Protein AF-A0A1F3ZRC8-F1 (afdb_monomer)

pLDDT: mean 80.48, std 20.46, range [32.53, 98.44]

Secondary structure (DSSP, 8-state):
--STTHHHHTTT--TT------S-GGG-TTTEETTTEEEEE-TTS-EEEES-----------SHHHHHTT--BSSSEE--TTT-B-SSTT-B--GGGEEBTTB---SHHHHHHHHHHHHHHHTT-S-------PPPEEE--TTS-EEE-

Radius of gyration: 20.65 Å; Cα contacts (8 Å, |Δi|>4): 189; chains: 1; bounding box: 46×36×55 Å

Foldseek 3Di:
DDDDVCPVVVVVPPDPDPPPPPPPCVVCVPQADPPGWGWDADPVGDIDTGNDDDDPPDDAADCVVCVVVVWDDQSAREADQQAQDIVDNVDHDDEQRYDYVNDGDNDDVQRVLNVVSNCCVVVVHDGRGRDDDDDWDWDPPPVDTDIDD

Solvent-accessible surface area (backbone atoms only — not comparable to full-atom values): 9353 Å² total; per-residue (Å²): 142,81,74,78,78,46,73,72,45,61,76,64,64,57,73,96,59,73,84,72,69,87,76,64,64,84,82,43,75,77,42,47,44,95,88,78,25,38,47,48,73,46,96,89,68,52,75,47,78,36,87,74,85,85,86,84,89,75,88,80,60,77,58,67,66,44,56,75,67,72,37,46,73,33,88,21,43,32,30,43,52,56,40,28,31,35,76,44,90,91,41,68,61,63,40,62,45,22,10,48,96,53,47,60,60,79,51,74,77,58,34,65,49,40,51,46,6,34,48,17,57,77,70,72,49,75,86,38,56,42,76,92,66,87,64,77,43,74,50,88,42,84,94,60,75,45,76,47,118

Nearest PDB structures (foldseek):
  2v3b-assembly1_A  TM=8.939E-01  e=7.752E-07  Pseudomonas aeruginosa PAO1
  3klj-assembly1_A  TM=8.423E-01  e=3.565E-03  Clostridium acetobutylicum
  1onf-assembly1_A-2  TM=7.728E-01  e=2.055E-02  Plasmodium falciparum
  3vrd-assembly1_B  TM=6.303E-01  e=6.606E-02  Thermochromatium tepidum
  8j9j-assembly1_B4  TM=1.486E-01  e=9.758E+00  Euglena gracilis

Sequence (149 aa):
MDVELQLAVENLLARYVHALDEARLEEWPEFFVEGGRYRITTVCGQKFVADQVIAAAGLMTPPRLAQSAALDWNNGIAVDAATLRTSDERIHALGDCITIAGQASRYIEPIARQARAIAAHICGGEPAPYEAKPAVVRVKTTSHPMTLH

Mean predicted aligned error: 9.75 Å

Structure (mmCIF, N/CA/C/O backbone):
data_AF-A0A1F3ZRC8-F1
#
_entry.id   AF-A0A1F3ZRC8-F1
#
loop_
_atom_site.group_PDB
_atom_site.id
_atom_site.type_symbol
_atom_site.label_atom_id
_atom_site.label_alt_id
_atom_site.label_comp_id
_atom_site.label_asym_id
_atom_site.label_entity_id
_atom_site.label_seq_id
_atom_site.pdbx_PDB_ins_code
_atom_site.Cartn_x
_atom_site.Cartn_y
_atom_site.Cartn_z
_atom_site.occupancy
_atom_site.B_iso_or_equiv
_atom_site.auth_seq_id
_atom_site.auth_comp_id
_atom_site.auth_asym_id
_atom_site.auth_atom_id
_atom_site.pdbx_PDB_model_num
ATOM 1 N N . MET A 1 1 ? 3.509 -10.527 26.652 1.00 38.94 1 MET A N 1
ATOM 2 C CA . MET A 1 1 ? 2.979 -9.296 26.037 1.00 38.94 1 MET A CA 1
ATOM 3 C C . MET A 1 1 ? 2.592 -9.689 24.631 1.00 38.94 1 MET A C 1
ATOM 5 O O . MET A 1 1 ? 3.434 -9.581 23.755 1.00 38.94 1 MET A O 1
ATOM 9 N N . ASP A 1 2 ? 1.415 -10.300 24.467 1.00 37.34 2 ASP A N 1
ATOM 10 C CA . ASP A 1 2 ? 0.968 -10.751 23.150 1.00 37.34 2 ASP A CA 1
ATOM 11 C C . ASP A 1 2 ? -0.545 -11.074 23.089 1.00 37.34 2 ASP A C 1
ATOM 13 O O . ASP A 1 2 ? -1.115 -11.584 24.054 1.00 37.34 2 ASP A O 1
ATOM 17 N N . VAL A 1 3 ? -1.109 -10.781 21.912 1.00 36.50 3 VAL A N 1
ATOM 18 C CA . VAL A 1 3 ? -2.293 -11.309 21.187 1.00 36.50 3 VAL A CA 1
ATOM 19 C C . VAL A 1 3 ? -3.745 -10.850 21.447 1.00 36.50 3 VAL A C 1
ATOM 21 O O . VAL A 1 3 ? -4.494 -10.775 20.477 1.00 36.50 3 VAL A O 1
ATOM 24 N N . GLU A 1 4 ? -4.233 -10.490 22.636 1.00 38.88 4 GLU A N 1
ATOM 25 C CA . GLU A 1 4 ? -5.717 -10.430 22.793 1.00 38.88 4 GLU A CA 1
ATOM 26 C C . GLU A 1 4 ? -6.449 -9.149 22.328 1.00 38.88 4 GLU A C 1
ATOM 28 O O . GLU A 1 4 ? -7.665 -9.178 22.150 1.00 38.88 4 GLU A O 1
ATOM 33 N N . LEU A 1 5 ? -5.754 -8.040 22.035 1.00 42.69 5 LEU A N 1
ATOM 34 C CA . LEU A 1 5 ? -6.405 -6.849 21.446 1.00 42.69 5 LEU A CA 1
ATOM 35 C C . LEU A 1 5 ? -6.670 -7.003 19.930 1.00 42.69 5 LEU A C 1
ATOM 37 O O . LEU A 1 5 ? -7.327 -6.155 19.326 1.00 42.69 5 LEU A O 1
ATOM 41 N N . GLN A 1 6 ? -6.163 -8.069 19.302 1.00 41.53 6 GLN A N 1
ATOM 42 C CA . GLN A 1 6 ? -6.207 -8.240 17.850 1.00 41.53 6 GLN A CA 1
ATOM 43 C C . GLN A 1 6 ? -7.580 -8.716 17.353 1.00 41.53 6 GLN A C 1
ATOM 45 O O . GLN A 1 6 ? -8.108 -8.142 16.410 1.00 41.53 6 GLN A O 1
ATOM 50 N N . LEU A 1 7 ? -8.237 -9.656 18.037 1.00 32.53 7 LEU A N 1
ATOM 51 C CA . LEU A 1 7 ? -9.418 -10.352 17.497 1.00 32.53 7 LEU A CA 1
ATOM 52 C C . LEU A 1 7 ? -10.720 -9.526 17.428 1.00 32.53 7 LEU A C 1
ATOM 54 O O . LEU A 1 7 ? -11.585 -9.821 16.607 1.00 32.53 7 LEU A O 1
ATOM 58 N N . ALA A 1 8 ? -10.874 -8.469 18.233 1.00 41.25 8 ALA A N 1
ATOM 59 C CA . ALA A 1 8 ? -12.038 -7.573 18.141 1.00 41.25 8 ALA A CA 1
ATOM 60 C C . ALA A 1 8 ? -11.813 -6.411 17.154 1.00 41.25 8 ALA A C 1
ATOM 62 O O . ALA A 1 8 ? -12.754 -5.923 16.531 1.00 41.25 8 ALA A O 1
ATOM 63 N N . VAL A 1 9 ? -10.556 -5.991 16.982 1.00 41.16 9 VAL A N 1
ATOM 64 C CA . VAL A 1 9 ? -10.162 -4.927 16.047 1.00 41.16 9 VAL A CA 1
ATOM 65 C C . VAL A 1 9 ? -9.959 -5.481 14.635 1.00 41.16 9 VAL A C 1
ATOM 67 O O . VAL A 1 9 ? -10.266 -4.786 13.677 1.00 41.16 9 VAL A O 1
ATOM 70 N N . GLU A 1 10 ? -9.534 -6.734 14.469 1.00 39.38 10 GLU A N 1
ATOM 71 C CA . GLU A 1 10 ? -9.391 -7.402 13.165 1.00 39.38 10 GLU A CA 1
ATOM 72 C C . GLU A 1 10 ? -10.708 -7.457 12.380 1.00 39.38 10 GLU A C 1
ATOM 74 O O . GLU A 1 10 ? -10.699 -7.257 11.167 1.00 39.38 10 GLU A O 1
ATOM 79 N N . ASN A 1 11 ? -11.845 -7.615 13.065 1.00 41.81 11 ASN A N 1
ATOM 80 C CA . ASN A 1 11 ? -13.172 -7.523 12.445 1.00 41.81 11 ASN A CA 1
ATOM 81 C C . ASN A 1 11 ? -13.636 -6.072 12.200 1.00 41.81 11 ASN A C 1
ATOM 83 O O . ASN A 1 11 ? -14.483 -5.841 11.341 1.00 41.81 11 ASN A O 1
ATOM 87 N N . LEU A 1 12 ? -13.071 -5.089 12.912 1.00 41.28 12 LEU A N 1
ATOM 88 C CA . LEU A 1 12 ? -13.326 -3.656 12.705 1.00 41.28 12 LEU A CA 1
ATOM 89 C C . LEU A 1 12 ? -12.402 -3.048 11.627 1.00 41.28 12 LEU A C 1
ATOM 91 O O . LEU A 1 12 ? -12.727 -2.028 11.026 1.00 41.28 12 LEU A O 1
ATOM 95 N N . LEU A 1 13 ? -11.267 -3.689 11.324 1.00 39.59 13 LEU A N 1
ATOM 96 C CA . LEU A 1 13 ? -10.281 -3.288 10.310 1.00 39.59 13 LEU A CA 1
ATOM 97 C C . LEU A 1 13 ? -10.736 -3.591 8.870 1.00 39.59 13 LEU A C 1
ATOM 99 O O . LEU A 1 13 ? -9.930 -3.843 7.970 1.00 39.59 13 LEU A O 1
ATOM 103 N N . ALA A 1 14 ? -12.035 -3.506 8.601 1.00 38.25 14 ALA A N 1
ATOM 104 C CA . ALA A 1 14 ? -12.526 -3.445 7.241 1.00 38.25 14 ALA A CA 1
ATOM 105 C C . ALA A 1 14 ? -12.294 -2.026 6.692 1.00 38.25 14 ALA A C 1
ATOM 107 O O . ALA A 1 14 ? -13.093 -1.121 6.872 1.00 38.25 14 ALA A O 1
ATOM 108 N N . ARG A 1 15 ? -11.168 -1.846 5.995 1.00 37.28 15 ARG A N 1
ATOM 109 C CA . ARG A 1 15 ? -11.036 -0.974 4.812 1.00 37.28 15 ARG A CA 1
ATOM 110 C C . ARG A 1 15 ? -11.681 0.419 4.901 1.00 37.28 15 ARG A C 1
ATOM 112 O O . ARG A 1 15 ? -12.761 0.594 4.372 1.00 37.28 15 ARG A O 1
ATOM 119 N N . TYR A 1 16 ? -10.993 1.452 5.390 1.00 33.12 16 TYR A N 1
ATOM 120 C CA . TYR A 1 16 ? -11.411 2.848 5.118 1.00 33.12 16 TYR A CA 1
ATOM 121 C C . TYR A 1 16 ? -12.892 3.175 5.442 1.00 33.12 16 TYR A C 1
ATOM 123 O O . TYR A 1 16 ? -13.488 4.063 4.832 1.00 33.12 16 TYR A O 1
ATOM 131 N N . VAL A 1 17 ? -13.517 2.442 6.364 1.00 38.59 17 VAL A N 1
ATOM 132 C CA . VAL A 1 17 ? -14.962 2.510 6.564 1.00 38.59 17 VAL A CA 1
ATOM 133 C C . VAL A 1 17 ? -15.259 3.577 7.607 1.00 38.59 17 VAL A C 1
ATOM 135 O O . VAL A 1 17 ? -14.975 3.448 8.796 1.00 38.59 17 VAL A O 1
ATOM 138 N N . HIS A 1 18 ? -15.866 4.657 7.116 1.00 37.59 18 HIS A N 1
ATOM 139 C CA . HIS A 1 18 ? -16.972 5.300 7.807 1.00 37.59 18 HIS A CA 1
ATOM 140 C C . HIS A 1 18 ? -17.836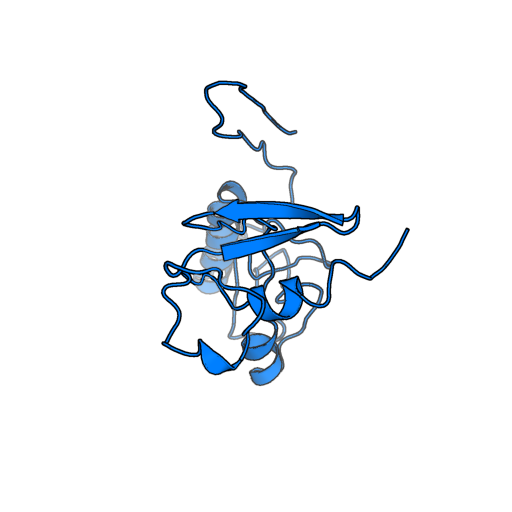 4.183 8.395 1.00 37.59 18 HIS A C 1
ATOM 142 O O . HIS A 1 18 ? -18.552 3.532 7.644 1.00 37.59 18 HIS A O 1
ATOM 148 N N . ALA A 1 19 ? -17.771 3.932 9.702 1.00 39.88 19 ALA A N 1
ATOM 149 C CA . ALA A 1 19 ? -18.747 3.079 10.370 1.00 39.88 19 ALA A CA 1
ATOM 150 C C . ALA A 1 19 ? -20.095 3.825 10.432 1.00 39.88 19 ALA A C 1
ATOM 152 O O . ALA A 1 19 ? -20.588 4.194 11.491 1.00 39.88 19 ALA A O 1
ATOM 153 N N . LEU A 1 20 ? -20.658 4.124 9.261 1.00 42.00 20 LEU A N 1
ATOM 154 C CA . LEU A 1 20 ? -22.088 4.068 9.044 1.00 42.00 20 LEU A CA 1
ATOM 155 C C . LEU A 1 20 ? -22.342 2.594 8.757 1.00 42.00 20 LEU A C 1
ATOM 157 O O . LEU A 1 20 ? -22.281 2.144 7.618 1.00 42.00 20 LEU A O 1
ATOM 161 N N . ASP A 1 21 ? -22.451 1.855 9.856 1.00 44.59 21 ASP A N 1
ATOM 162 C CA . ASP A 1 21 ? -22.915 0.480 9.931 1.00 44.59 21 ASP A CA 1
ATOM 163 C C . ASP A 1 21 ? -23.970 0.226 8.838 1.00 44.59 21 ASP A C 1
ATOM 165 O O . ASP A 1 21 ? -24.999 0.907 8.797 1.00 44.59 21 ASP A O 1
ATOM 169 N N . GLU A 1 22 ? -23.718 -0.728 7.936 1.00 43.50 22 GLU A N 1
ATOM 170 C CA . GLU A 1 22 ? -24.704 -1.232 6.966 1.00 43.50 22 GLU A CA 1
ATOM 171 C C . GLU A 1 22 ? -25.791 -2.062 7.688 1.00 43.50 22 GLU A C 1
ATOM 173 O O . GLU A 1 22 ? -26.148 -3.158 7.265 1.00 43.50 22 GLU A O 1
ATOM 178 N N . ALA A 1 23 ? -26.304 -1.553 8.811 1.00 45.47 23 ALA A N 1
ATOM 179 C CA . ALA A 1 23 ? -27.368 -2.138 9.614 1.00 45.47 23 ALA A CA 1
ATOM 180 C C . ALA A 1 23 ? -27.127 -3.599 10.059 1.00 45.47 23 ALA A C 1
ATOM 182 O O . ALA A 1 23 ? -28.085 -4.363 10.168 1.00 45.47 23 ALA A O 1
ATOM 183 N N . ARG A 1 24 ? -25.885 -4.004 10.379 1.00 51.47 24 ARG A N 1
ATOM 184 C CA . ARG A 1 24 ? -25.574 -5.360 10.903 1.00 51.47 24 ARG A CA 1
ATOM 185 C C . ARG A 1 24 ? -25.523 -5.399 12.435 1.00 51.47 24 ARG A C 1
ATOM 187 O O . ARG A 1 24 ? -24.717 -6.104 13.042 1.00 51.47 24 ARG A O 1
ATOM 194 N N . LEU A 1 25 ? -26.441 -4.660 13.055 1.00 52.00 25 LEU A N 1
ATOM 195 C CA . LEU A 1 25 ? -26.571 -4.453 14.503 1.00 52.00 25 LEU A CA 1
ATOM 196 C C . LEU A 1 25 ? -26.718 -5.761 15.305 1.00 52.00 25 LEU A C 1
ATOM 198 O O . LEU A 1 25 ? -26.285 -5.838 16.453 1.00 52.00 25 LEU A O 1
ATOM 202 N N . GLU A 1 26 ? -27.311 -6.796 14.706 1.00 52.97 26 GLU A N 1
ATOM 203 C CA . GLU A 1 26 ? -27.599 -8.076 15.370 1.00 52.97 26 GLU A CA 1
ATOM 204 C C . GLU A 1 26 ? -26.344 -8.917 15.662 1.00 52.97 26 GLU A C 1
ATOM 206 O O . GLU A 1 26 ? -26.380 -9.811 16.506 1.00 52.97 26 GLU A O 1
ATOM 211 N N . GLU A 1 27 ? -25.215 -8.623 15.014 1.00 57.41 27 GLU A N 1
ATOM 212 C CA . GLU A 1 27 ? -23.975 -9.394 15.177 1.00 57.41 27 GLU A CA 1
ATOM 213 C C . GLU A 1 27 ? -23.155 -8.979 16.408 1.00 57.41 27 GLU A C 1
ATOM 215 O O . GLU A 1 27 ? -22.218 -9.682 16.788 1.00 57.41 27 GLU A O 1
ATOM 220 N N . TRP A 1 28 ? -23.511 -7.862 17.059 1.00 60.81 28 TRP A N 1
ATOM 221 C CA . TRP A 1 28 ? -22.714 -7.255 18.132 1.00 60.81 28 TRP A CA 1
ATOM 222 C C . TRP A 1 28 ? -23.570 -6.775 19.321 1.00 60.81 28 TRP A C 1
ATOM 224 O O . TRP A 1 28 ? -23.509 -5.602 19.699 1.00 60.81 28 TRP A O 1
ATOM 234 N N . PRO A 1 29 ? -24.350 -7.664 19.966 1.00 57.00 29 PRO A N 1
ATOM 235 C CA . PRO A 1 29 ? -25.353 -7.283 20.969 1.00 57.00 29 PRO A CA 1
ATOM 236 C C . PRO A 1 29 ? -24.775 -6.594 22.219 1.00 57.00 29 PRO A C 1
ATOM 238 O O . PRO A 1 29 ? -25.466 -5.820 22.872 1.00 57.00 29 PRO A O 1
ATOM 241 N N . GLU A 1 30 ? -23.500 -6.830 22.542 1.00 63.16 30 GLU A N 1
ATOM 242 C CA . GLU A 1 30 ? -22.802 -6.211 23.683 1.00 63.16 30 GLU A CA 1
ATOM 243 C C . GLU A 1 30 ? -22.064 -4.906 23.327 1.00 63.16 30 GLU A C 1
ATOM 245 O O . GLU A 1 30 ? -21.565 -4.209 24.219 1.00 63.16 30 GLU A O 1
ATOM 250 N N . PHE A 1 31 ? -21.960 -4.580 22.033 1.00 63.41 31 PHE A N 1
ATOM 251 C CA . PHE A 1 31 ? -21.187 -3.437 21.540 1.00 63.41 31 PHE A CA 1
ATOM 252 C C . PHE A 1 31 ? -21.963 -2.124 21.617 1.00 63.41 31 PHE A C 1
ATOM 254 O O . PHE A 1 31 ? -21.357 -1.056 21.705 1.00 63.41 31 PHE A O 1
ATOM 261 N N . PHE A 1 32 ? -23.292 -2.194 21.653 1.00 61.66 32 PHE A N 1
ATOM 262 C CA . PHE A 1 32 ? -24.155 -1.031 21.799 1.00 61.66 32 PHE A CA 1
ATOM 263 C C . PHE A 1 32 ? -24.769 -0.964 23.204 1.00 61.66 32 PHE A C 1
ATOM 265 O O . PHE A 1 32 ? -25.087 -1.975 23.826 1.00 61.66 32 PHE A O 1
ATOM 272 N N . VAL A 1 33 ? -24.938 0.249 23.726 1.00 64.75 33 VAL A N 1
ATOM 273 C CA . VAL A 1 33 ? -25.721 0.530 24.936 1.00 64.75 33 VAL A CA 1
ATOM 274 C C . VAL A 1 33 ? -27.077 1.125 24.571 1.00 64.75 33 VAL A C 1
ATOM 276 O O . VAL A 1 33 ? -27.291 1.595 23.451 1.00 64.75 33 VAL A O 1
ATOM 279 N N . GLU A 1 34 ? -27.980 1.160 25.549 1.00 64.62 34 GLU A N 1
ATOM 280 C CA . GLU A 1 34 ? -29.277 1.823 25.435 1.00 64.62 34 GLU A CA 1
ATOM 281 C C . GLU A 1 34 ? -29.107 3.268 24.913 1.00 64.62 34 GLU A C 1
ATOM 283 O O . GLU A 1 34 ? -28.308 4.059 25.436 1.00 64.62 34 GLU A O 1
ATOM 288 N N . GLY A 1 35 ? -29.805 3.577 23.814 1.00 70.31 35 GLY A N 1
ATOM 289 C CA . GLY A 1 35 ? -29.655 4.828 23.061 1.00 70.31 35 GLY A CA 1
ATOM 290 C C . GLY A 1 35 ? -28.718 4.773 21.844 1.00 70.31 35 GLY A C 1
ATOM 291 O O . GLY A 1 35 ? -28.414 5.826 21.297 1.00 70.31 35 GLY A O 1
ATOM 292 N N . GLY A 1 36 ? -28.257 3.590 21.415 1.00 70.06 36 GLY A N 1
ATOM 293 C CA . GLY A 1 36 ? -27.506 3.424 20.158 1.00 70.06 36 GLY A CA 1
ATOM 294 C C . GLY A 1 36 ? -26.054 3.910 20.214 1.00 70.06 36 GLY A C 1
ATOM 295 O O . GLY A 1 36 ? -25.483 4.271 19.191 1.00 70.06 36 GLY A O 1
ATOM 296 N N . ARG A 1 37 ? -25.460 3.946 21.412 1.00 71.25 37 ARG A N 1
ATOM 297 C CA . ARG A 1 37 ? -24.067 4.377 21.632 1.00 71.25 37 ARG A CA 1
ATOM 298 C C . ARG A 1 37 ? -23.138 3.178 21.760 1.00 71.25 37 ARG A C 1
ATOM 300 O O . ARG A 1 37 ? -23.574 2.115 22.182 1.00 71.25 37 ARG A O 1
ATOM 307 N N . TYR A 1 38 ? -21.855 3.361 21.482 1.00 74.44 38 TYR A N 1
ATOM 308 C CA . TYR A 1 38 ? -20.841 2.314 21.585 1.00 74.44 38 TYR A CA 1
ATOM 309 C C . TYR A 1 38 ? -20.387 2.086 23.029 1.00 74.44 38 TYR A C 1
ATOM 311 O O . TYR A 1 38 ? -20.147 3.044 23.767 1.00 74.44 38 TYR A O 1
ATOM 319 N N . ARG A 1 39 ? -20.200 0.819 23.414 1.00 80.75 39 ARG A N 1
ATOM 320 C CA . ARG A 1 39 ? -19.502 0.388 24.632 1.00 80.75 39 ARG A CA 1
ATOM 321 C C . ARG A 1 39 ? -18.109 -0.115 24.269 1.00 80.75 39 ARG A C 1
ATOM 323 O O . ARG A 1 39 ? -17.962 -1.160 23.647 1.00 80.75 39 ARG A O 1
ATOM 330 N N . ILE A 1 40 ? -17.078 0.585 24.725 1.00 81.00 40 ILE A N 1
ATOM 331 C CA . ILE A 1 40 ? -15.681 0.195 24.503 1.00 81.00 40 ILE A CA 1
ATOM 332 C C . ILE A 1 40 ? -15.135 -0.389 25.799 1.00 81.00 40 ILE A C 1
ATOM 334 O O . ILE A 1 40 ? -15.158 0.282 26.830 1.00 81.00 40 ILE A O 1
ATOM 338 N N . THR A 1 41 ? -14.630 -1.619 25.749 1.00 79.69 41 THR A N 1
ATOM 339 C CA . THR A 1 41 ? -13.962 -2.260 26.889 1.00 79.69 41 THR A CA 1
ATOM 340 C C . THR A 1 41 ? -12.491 -2.464 26.557 1.00 79.69 41 THR A C 1
ATOM 342 O O . THR A 1 41 ? -12.167 -3.050 25.528 1.00 79.69 41 THR A O 1
ATOM 345 N N . THR A 1 42 ? -11.591 -1.965 27.402 1.00 78.25 42 THR A N 1
ATOM 346 C CA . THR A 1 42 ? -10.147 -2.173 27.235 1.00 78.25 42 THR A CA 1
ATOM 347 C C . THR A 1 42 ? -9.709 -3.491 27.866 1.00 78.25 42 THR A C 1
ATOM 349 O O . THR A 1 42 ? -10.383 -4.033 28.742 1.00 78.25 42 THR A O 1
ATOM 352 N N . VAL A 1 43 ? -8.527 -3.981 27.484 1.00 71.12 43 VAL A N 1
ATOM 353 C CA . VAL A 1 43 ? -7.921 -5.197 28.068 1.00 71.12 43 VAL A CA 1
ATOM 354 C C . VAL A 1 43 ? -7.705 -5.108 29.580 1.00 71.12 43 VAL A C 1
ATOM 356 O O . VAL A 1 43 ? -7.730 -6.122 30.264 1.00 71.12 43 VAL A O 1
ATOM 359 N N . CYS A 1 44 ? -7.532 -3.901 30.129 1.00 76.19 44 CYS A N 1
ATOM 360 C CA . CYS A 1 44 ? -7.427 -3.689 31.575 1.00 76.19 44 CYS A CA 1
ATOM 361 C C . CYS A 1 44 ? -8.795 -3.562 32.274 1.00 76.19 44 CYS A C 1
ATOM 363 O O . CYS A 1 44 ? -8.853 -3.203 33.448 1.00 76.19 44 CYS A O 1
ATOM 365 N N . GLY A 1 45 ? -9.896 -3.842 31.569 1.00 77.88 45 GLY A N 1
ATOM 366 C CA . GLY A 1 45 ? -11.253 -3.865 32.112 1.00 77.88 45 GLY A CA 1
ATOM 367 C C . GLY A 1 45 ? -11.929 -2.497 32.228 1.00 77.88 45 GLY A C 1
ATOM 368 O O . GLY A 1 45 ? -13.045 -2.423 32.748 1.00 77.88 45 GLY A O 1
ATOM 369 N N . GLN A 1 46 ? -11.305 -1.413 31.750 1.00 76.50 46 GLN A N 1
ATOM 370 C CA . GLN A 1 46 ? -11.958 -0.102 31.725 1.00 76.50 46 GLN A CA 1
ATOM 371 C C . GLN A 1 46 ? -13.069 -0.092 30.679 1.00 76.50 46 GLN A C 1
ATOM 373 O O . GLN A 1 46 ? -12.924 -0.666 29.601 1.00 76.50 46 GLN A O 1
ATOM 378 N N . LYS A 1 47 ? -14.172 0.588 30.998 1.00 83.81 47 LYS A N 1
ATOM 379 C CA . LYS A 1 47 ? -15.348 0.687 30.133 1.00 83.81 47 LYS A CA 1
ATOM 380 C C . LYS A 1 47 ? -15.636 2.145 29.811 1.00 83.81 47 LYS A C 1
ATOM 382 O O . LYS A 1 47 ? -15.686 2.976 30.715 1.00 83.81 47 LYS A O 1
ATOM 387 N N . PHE A 1 48 ? -15.863 2.428 28.537 1.00 80.62 48 PHE A N 1
ATOM 388 C CA . PHE A 1 48 ? -16.200 3.748 28.017 1.00 80.62 48 PHE A CA 1
ATOM 389 C C . PHE A 1 48 ? -17.495 3.671 27.213 1.00 80.62 48 PHE A C 1
ATOM 391 O O . PHE A 1 48 ? -17.797 2.642 26.607 1.00 80.62 48 PHE A O 1
ATOM 398 N N . VAL A 1 49 ? -18.243 4.772 27.199 1.00 83.81 49 VAL A N 1
ATOM 399 C CA . VAL A 1 49 ? -19.398 4.961 26.317 1.00 83.81 49 VAL A CA 1
ATOM 400 C C . VAL A 1 49 ? -19.067 6.091 25.353 1.00 83.81 49 VAL A C 1
ATOM 402 O O . VAL A 1 49 ? -18.590 7.136 25.796 1.00 83.81 49 VAL A O 1
ATOM 405 N N . ALA A 1 50 ? -19.299 5.887 24.058 1.00 80.94 50 ALA A N 1
ATOM 406 C CA . ALA A 1 50 ? -19.021 6.884 23.030 1.00 80.94 50 ALA A CA 1
ATOM 407 C C . ALA A 1 50 ? -20.118 6.911 21.965 1.00 80.94 50 ALA A C 1
ATOM 409 O O . ALA A 1 50 ? -20.643 5.870 21.581 1.00 80.94 50 ALA A O 1
ATOM 410 N N . ASP A 1 51 ? -20.431 8.095 21.447 1.00 80.06 51 ASP A N 1
ATOM 411 C CA . ASP A 1 51 ? -21.349 8.238 20.310 1.00 80.06 51 ASP A CA 1
ATOM 412 C C . ASP A 1 51 ? -20.665 7.866 18.984 1.00 80.06 51 ASP A C 1
ATOM 414 O O . ASP A 1 51 ? -21.322 7.458 18.030 1.00 80.06 51 ASP A O 1
ATOM 418 N N . GLN A 1 52 ? -19.334 7.994 18.917 1.00 78.06 52 GLN A N 1
ATOM 419 C CA . GLN A 1 52 ? -18.522 7.681 17.740 1.00 78.06 52 GLN A CA 1
ATOM 420 C C . GLN A 1 52 ? -17.157 7.115 18.137 1.00 78.06 52 GLN A C 1
ATOM 422 O O . GLN A 1 52 ? -16.594 7.477 19.172 1.00 78.06 52 GLN A O 1
ATOM 427 N N . VAL A 1 53 ? -16.600 6.267 17.271 1.00 78.94 53 VAL A N 1
ATOM 428 C CA . VAL A 1 53 ? -15.256 5.695 17.408 1.00 78.94 53 VAL A CA 1
ATOM 429 C C . VAL A 1 53 ? -14.486 5.926 16.111 1.00 78.94 53 VAL A C 1
ATOM 431 O O . VAL A 1 53 ? -14.978 5.609 15.031 1.00 78.94 53 VAL A O 1
ATOM 434 N N . ILE A 1 54 ? -13.270 6.468 16.215 1.00 79.38 54 ILE A N 1
ATOM 435 C CA . ILE A 1 54 ? -12.355 6.653 15.080 1.00 79.38 54 ILE A CA 1
ATOM 436 C C . ILE A 1 54 ? -11.169 5.706 15.257 1.00 79.38 54 ILE A C 1
ATOM 438 O O . ILE A 1 54 ? -10.424 5.814 16.230 1.00 79.38 54 ILE A O 1
ATOM 442 N N . ALA A 1 55 ? -10.967 4.807 14.295 1.00 79.56 55 ALA A N 1
ATOM 443 C CA . ALA A 1 55 ? -9.811 3.919 14.255 1.00 79.56 55 ALA A CA 1
ATOM 444 C C . ALA A 1 55 ? -8.723 4.498 13.336 1.00 79.56 55 ALA A C 1
ATOM 446 O O . ALA A 1 55 ? -8.837 4.464 12.114 1.00 79.56 55 ALA A O 1
ATOM 447 N N . ALA A 1 56 ? -7.645 5.011 13.931 1.00 79.56 56 ALA A N 1
ATOM 448 C CA . ALA A 1 56 ? -6.463 5.509 13.222 1.00 79.56 56 ALA A CA 1
ATOM 449 C C . ALA A 1 56 ? -5.246 4.594 13.470 1.00 79.56 56 ALA A C 1
ATOM 451 O O . ALA A 1 56 ? -4.189 5.045 13.901 1.00 79.56 56 ALA A O 1
ATOM 452 N N . ALA A 1 57 ? -5.411 3.287 13.233 1.00 82.88 57 ALA A N 1
ATOM 453 C CA . ALA A 1 57 ? -4.449 2.238 13.604 1.00 82.88 57 ALA A CA 1
ATOM 454 C C . ALA A 1 57 ? -3.308 2.009 12.586 1.00 82.88 57 ALA A C 1
ATOM 456 O O . ALA A 1 57 ? -2.569 1.032 12.686 1.00 82.88 57 ALA A O 1
ATOM 457 N N . GLY A 1 58 ? -3.153 2.901 11.606 1.00 83.38 58 GLY A N 1
ATOM 458 C CA . GLY A 1 58 ? -2.138 2.804 10.557 1.00 83.38 58 GLY A CA 1
ATOM 459 C C . GLY A 1 58 ? -2.693 2.360 9.203 1.00 83.38 58 GLY A C 1
ATOM 460 O O . GLY A 1 58 ? -3.900 2.364 8.970 1.00 83.38 58 GLY A O 1
ATOM 461 N N . LEU A 1 59 ? -1.781 2.032 8.286 1.00 83.62 59 LEU A N 1
ATOM 462 C CA . LEU A 1 59 ? -2.081 1.701 6.893 1.00 83.62 59 LEU A CA 1
ATOM 463 C C . LEU A 1 59 ? -1.520 0.322 6.541 1.00 83.62 59 LEU A C 1
ATOM 465 O O . LEU A 1 59 ? -0.365 0.018 6.846 1.00 83.62 59 LEU A O 1
ATOM 469 N N . MET A 1 60 ? -2.320 -0.477 5.837 1.00 85.12 60 MET A N 1
ATOM 470 C CA . MET A 1 60 ? -1.929 -1.778 5.300 1.00 85.12 60 MET A CA 1
ATOM 471 C C . MET A 1 60 ? -2.395 -1.900 3.851 1.00 85.12 60 MET A C 1
ATOM 473 O O . MET A 1 60 ? -3.529 -1.549 3.525 1.00 85.12 60 MET A O 1
ATOM 477 N N . THR A 1 61 ? -1.531 -2.431 2.989 1.00 88.44 61 THR A N 1
ATOM 478 C CA . THR A 1 61 ? -1.864 -2.708 1.589 1.00 88.44 61 THR A CA 1
ATOM 479 C C . THR A 1 61 ? -2.572 -4.063 1.492 1.00 88.44 61 THR A C 1
ATOM 481 O O . THR A 1 61 ? -1.977 -5.071 1.876 1.00 88.44 61 THR A O 1
ATOM 484 N N . PRO A 1 62 ? -3.810 -4.145 0.968 1.00 90.00 62 PRO A N 1
ATOM 485 C CA . PRO A 1 62 ? -4.491 -5.425 0.798 1.00 90.00 62 PRO A CA 1
ATOM 486 C C . PRO A 1 62 ? -3.843 -6.258 -0.322 1.00 90.00 62 PRO A C 1
ATOM 488 O O . PRO A 1 62 ? -3.734 -5.766 -1.448 1.00 90.00 62 PRO A O 1
ATOM 491 N N . PRO A 1 63 ? -3.492 -7.536 -0.088 1.00 92.56 63 PRO A N 1
ATOM 492 C CA . PRO A 1 63 ? -2.786 -8.349 -1.081 1.00 92.56 63 PRO A CA 1
ATOM 493 C C . PRO A 1 63 ? -3.691 -8.884 -2.196 1.00 92.56 63 PRO A C 1
ATOM 495 O O . PRO A 1 63 ? -3.197 -9.321 -3.233 1.00 92.56 63 PRO A O 1
ATOM 498 N N . ARG A 1 64 ? -5.019 -8.834 -2.009 1.00 94.12 64 ARG A N 1
ATOM 499 C CA . ARG A 1 64 ? -6.010 -9.519 -2.856 1.00 94.12 64 ARG A CA 1
ATOM 500 C C . ARG A 1 64 ? -5.810 -9.273 -4.353 1.00 94.12 64 ARG A C 1
ATOM 502 O O . ARG A 1 64 ? -5.837 -10.222 -5.126 1.00 94.12 64 ARG A O 1
ATOM 509 N N . LEU A 1 65 ? -5.651 -8.011 -4.761 1.00 93.50 65 LEU A N 1
ATOM 510 C CA . LEU A 1 65 ? -5.540 -7.6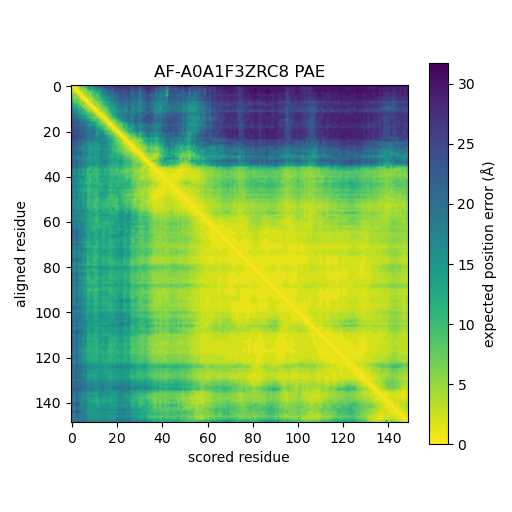61 -6.181 1.00 93.50 65 LEU A CA 1
ATOM 511 C C . LEU A 1 65 ? -4.209 -8.144 -6.771 1.00 93.50 65 LEU A C 1
ATOM 513 O O . LEU A 1 65 ? -4.200 -8.751 -7.837 1.00 93.50 65 LEU A O 1
ATOM 517 N N . ALA A 1 66 ? -3.111 -7.924 -6.047 1.00 95.94 66 ALA A N 1
ATOM 518 C CA . ALA A 1 66 ? -1.776 -8.332 -6.469 1.00 95.94 66 ALA A CA 1
ATOM 519 C C . ALA A 1 66 ? -1.685 -9.856 -6.629 1.00 95.94 66 ALA A C 1
ATOM 521 O O . ALA A 1 66 ? -1.259 -10.345 -7.668 1.00 95.94 66 ALA A O 1
ATOM 522 N N . GLN A 1 67 ? -2.201 -10.601 -5.648 1.00 95.38 67 GLN A N 1
ATOM 523 C CA . GLN A 1 67 ? -2.262 -12.062 -5.689 1.00 95.38 67 GLN A CA 1
ATOM 524 C C . GLN A 1 67 ? -3.147 -12.575 -6.828 1.00 95.38 67 GLN A C 1
ATOM 526 O O . GLN A 1 67 ? -2.759 -13.507 -7.524 1.00 95.38 67 GLN A O 1
ATOM 531 N N . SER A 1 68 ? -4.309 -11.952 -7.065 1.00 96.88 68 SER A N 1
ATOM 532 C CA . SER A 1 68 ? -5.182 -12.337 -8.185 1.00 96.88 68 SER A CA 1
ATOM 533 C C . SER A 1 68 ? -4.539 -12.111 -9.556 1.00 96.88 68 SER A C 1
ATOM 535 O O . SER A 1 68 ? -4.894 -12.788 -10.514 1.00 96.88 68 SER A O 1
ATOM 537 N N . ALA A 1 69 ? -3.585 -11.181 -9.633 1.00 96.88 69 ALA A N 1
ATOM 538 C CA . ALA A 1 69 ? -2.797 -10.880 -10.821 1.00 96.88 69 ALA A CA 1
ATOM 539 C C . ALA A 1 69 ? -1.448 -11.627 -10.853 1.00 96.88 69 ALA A C 1
ATOM 541 O O . ALA A 1 69 ? -0.631 -11.341 -11.719 1.00 96.88 69 ALA A O 1
ATOM 542 N N . ALA A 1 70 ? -1.206 -12.557 -9.918 1.00 97.88 70 ALA A N 1
ATOM 543 C CA . ALA A 1 70 ? 0.056 -13.289 -9.769 1.00 97.88 70 ALA A CA 1
ATOM 544 C C . ALA A 1 70 ? 1.306 -12.385 -9.663 1.00 97.88 70 ALA A C 1
ATOM 546 O O . ALA A 1 70 ? 2.391 -12.759 -10.103 1.00 97.88 70 ALA A O 1
ATOM 547 N N . LEU A 1 71 ? 1.156 -11.197 -9.068 1.00 98.38 71 LEU A N 1
ATOM 548 C CA . LEU A 1 71 ? 2.266 -10.278 -8.829 1.00 98.38 71 LEU A CA 1
ATOM 549 C C . LEU A 1 71 ? 3.059 -10.679 -7.585 1.00 98.38 71 LEU A C 1
ATOM 551 O O . LEU A 1 71 ? 2.480 -11.085 -6.572 1.00 98.38 71 LEU A O 1
ATOM 555 N N . ASP A 1 72 ? 4.373 -10.476 -7.640 1.00 98.25 72 ASP A N 1
ATOM 556 C CA . ASP A 1 72 ? 5.254 -10.707 -6.502 1.00 98.25 72 ASP A CA 1
ATOM 557 C C . ASP A 1 72 ? 4.864 -9.805 -5.326 1.00 98.25 72 ASP A C 1
ATOM 559 O O . ASP A 1 72 ? 4.595 -8.605 -5.467 1.00 98.25 72 ASP A O 1
ATOM 563 N N . TRP A 1 73 ? 4.846 -10.398 -4.133 1.00 97.44 73 TRP A N 1
ATOM 564 C CA . TRP A 1 73 ? 4.412 -9.738 -2.910 1.00 97.44 73 TRP A CA 1
ATOM 565 C C . TRP A 1 73 ? 5.475 -9.834 -1.825 1.00 97.44 73 TRP A C 1
ATOM 567 O O . TRP A 1 73 ? 5.925 -10.921 -1.467 1.00 97.44 73 TRP A O 1
ATOM 577 N N . ASN A 1 74 ? 5.815 -8.695 -1.230 1.00 95.69 74 ASN A N 1
ATOM 578 C CA . ASN A 1 74 ? 6.669 -8.629 -0.053 1.00 95.69 74 ASN A CA 1
ATOM 579 C C . ASN A 1 74 ? 6.264 -7.416 0.792 1.00 95.69 74 ASN A C 1
ATOM 581 O O . ASN A 1 74 ? 6.802 -6.331 0.606 1.00 95.69 74 ASN A O 1
ATOM 585 N N . ASN A 1 75 ? 5.267 -7.573 1.674 1.00 92.75 75 ASN A N 1
ATOM 586 C CA . ASN A 1 75 ? 4.684 -6.480 2.481 1.00 92.75 75 ASN A CA 1
ATOM 587 C C . ASN A 1 75 ? 4.068 -5.323 1.647 1.00 92.75 75 ASN A C 1
ATOM 589 O O . ASN A 1 75 ? 3.942 -4.182 2.101 1.00 92.75 75 ASN A O 1
ATOM 593 N N . GLY A 1 76 ? 3.686 -5.642 0.412 1.00 96.25 76 GLY A N 1
ATOM 594 C CA . GLY A 1 76 ? 3.195 -4.757 -0.641 1.00 96.25 76 GLY A CA 1
ATOM 595 C C . GLY A 1 76 ? 3.526 -5.363 -2.006 1.00 96.25 76 GLY A C 1
ATOM 596 O O . GLY A 1 76 ? 4.144 -6.430 -2.075 1.00 96.25 76 GLY A O 1
ATOM 597 N N . ILE A 1 77 ? 3.112 -4.697 -3.082 1.00 98.06 77 ILE A N 1
ATOM 598 C CA . ILE A 1 77 ? 3.465 -5.085 -4.451 1.00 98.06 77 ILE A CA 1
ATOM 599 C C . ILE A 1 77 ? 4.969 -4.869 -4.615 1.00 98.06 77 ILE A C 1
ATOM 601 O O . ILE A 1 77 ? 5.436 -3.731 -4.540 1.00 98.06 77 ILE A O 1
ATOM 605 N N . ALA A 1 78 ? 5.725 -5.949 -4.803 1.00 97.81 78 ALA A N 1
ATOM 606 C CA . ALA A 1 78 ? 7.165 -5.851 -4.972 1.00 97.81 78 ALA A CA 1
ATOM 607 C C . ALA A 1 78 ? 7.475 -5.213 -6.331 1.00 97.81 78 ALA A C 1
ATOM 609 O O . ALA A 1 78 ? 6.933 -5.628 -7.359 1.00 97.81 78 ALA A O 1
ATOM 610 N N .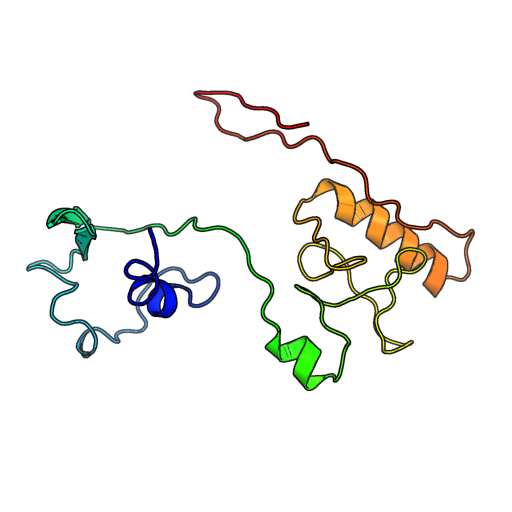 VAL A 1 79 ? 8.339 -4.198 -6.332 1.00 98.12 79 VAL A N 1
ATOM 611 C CA . VAL A 1 79 ? 8.766 -3.515 -7.557 1.00 98.12 79 VAL A CA 1
ATOM 612 C C . VAL A 1 79 ? 10.279 -3.371 -7.636 1.00 98.12 79 VAL A C 1
ATOM 614 O O . VAL A 1 79 ? 10.974 -3.276 -6.620 1.00 98.12 79 VAL A O 1
ATOM 617 N N . ASP A 1 80 ? 10.783 -3.319 -8.865 1.00 96.94 80 ASP A N 1
ATOM 618 C CA . ASP A 1 80 ? 12.155 -2.918 -9.159 1.00 96.94 80 ASP A CA 1
ATOM 619 C C . ASP A 1 80 ? 12.360 -1.420 -8.870 1.00 96.94 80 ASP A C 1
ATOM 621 O O . ASP A 1 80 ? 11.542 -0.585 -9.241 1.00 96.94 80 ASP A O 1
ATOM 625 N N . ALA A 1 81 ? 13.470 -1.047 -8.233 1.00 95.62 81 ALA A N 1
ATOM 626 C CA . ALA A 1 81 ? 13.716 0.345 -7.849 1.00 95.62 81 ALA A CA 1
ATOM 627 C C . ALA A 1 81 ? 14.054 1.257 -9.042 1.00 95.62 81 ALA A C 1
ATOM 629 O O . ALA A 1 81 ? 13.804 2.463 -8.988 1.00 95.62 81 ALA A O 1
ATOM 630 N N . ALA A 1 82 ? 14.624 0.709 -10.120 1.00 95.81 82 ALA A N 1
ATOM 631 C CA . ALA A 1 82 ? 15.033 1.512 -11.267 1.00 95.81 82 ALA A CA 1
ATOM 632 C C . ALA A 1 82 ? 13.840 1.960 -12.123 1.00 95.81 82 ALA A C 1
ATOM 634 O O . ALA A 1 82 ? 13.866 3.049 -12.693 1.00 95.81 82 ALA A O 1
ATOM 635 N N . THR A 1 83 ? 12.795 1.136 -12.188 1.00 97.12 83 THR A N 1
ATOM 636 C CA . THR A 1 83 ? 11.663 1.316 -13.113 1.00 97.12 83 THR A CA 1
ATOM 637 C C . THR A 1 83 ? 10.296 1.344 -12.433 1.00 97.12 83 THR A C 1
ATOM 639 O O . THR A 1 83 ? 9.331 1.820 -13.026 1.00 97.12 83 THR A O 1
ATOM 642 N N . LEU A 1 84 ? 10.206 0.859 -11.189 1.00 98.00 84 LEU A N 1
ATOM 643 C CA . LEU A 1 84 ? 8.969 0.630 -10.426 1.00 98.00 84 LEU A CA 1
ATOM 644 C C . LEU A 1 84 ? 8.030 -0.371 -11.120 1.00 98.00 84 LEU A C 1
ATOM 646 O O . LEU A 1 84 ? 6.817 -0.403 -10.884 1.00 98.00 84 LEU A O 1
ATOM 650 N N . ARG A 1 85 ? 8.609 -1.213 -11.978 1.00 98.06 85 ARG A N 1
ATOM 651 C CA . ARG A 1 85 ? 7.943 -2.335 -12.626 1.00 98.06 85 ARG A CA 1
ATOM 652 C C . ARG A 1 85 ? 7.735 -3.464 -11.626 1.00 98.06 85 ARG A C 1
ATOM 654 O O . ARG A 1 85 ? 8.600 -3.729 -10.791 1.00 98.06 85 ARG A O 1
ATOM 661 N N . THR A 1 86 ? 6.585 -4.118 -11.719 1.00 98.44 86 THR A N 1
ATOM 662 C CA . THR A 1 86 ? 6.264 -5.317 -10.933 1.00 98.44 86 THR A CA 1
ATOM 663 C C . THR A 1 86 ? 6.919 -6.566 -11.547 1.00 98.44 86 THR A C 1
ATOM 665 O O . THR A 1 86 ? 7.719 -6.454 -12.479 1.00 98.44 86 THR A O 1
ATOM 668 N N . SER A 1 87 ? 6.578 -7.763 -11.059 1.00 98.25 87 SER A N 1
ATOM 669 C CA . SER A 1 87 ? 6.975 -9.020 -11.711 1.00 98.25 87 SER A CA 1
ATOM 670 C C . SER A 1 87 ? 6.338 -9.224 -13.095 1.00 98.25 87 SER A C 1
ATOM 672 O O . SER A 1 87 ? 6.877 -9.977 -13.901 1.00 98.25 87 SER A O 1
ATOM 674 N N . ASP A 1 88 ? 5.244 -8.521 -13.407 1.00 98.12 88 ASP A N 1
ATOM 675 C CA . ASP A 1 88 ? 4.703 -8.419 -14.765 1.00 98.12 88 ASP A CA 1
ATOM 676 C C . ASP A 1 88 ? 5.278 -7.179 -15.465 1.00 98.12 88 ASP A C 1
ATOM 678 O O . ASP A 1 88 ? 5.161 -6.048 -14.978 1.00 98.12 88 ASP A O 1
ATOM 682 N N . GLU A 1 89 ? 5.882 -7.379 -16.640 1.00 96.50 89 GLU A N 1
ATOM 683 C CA . GLU A 1 89 ? 6.570 -6.321 -17.383 1.00 96.50 89 GLU A CA 1
ATOM 684 C C . GLU A 1 89 ? 5.648 -5.183 -17.849 1.00 96.50 89 GLU A C 1
ATOM 686 O O . GLU A 1 89 ? 6.106 -4.068 -18.107 1.00 96.50 89 GLU A O 1
ATOM 691 N N . ARG A 1 90 ? 4.342 -5.446 -17.944 1.00 96.56 90 ARG A N 1
ATOM 692 C CA . ARG A 1 90 ? 3.321 -4.497 -18.401 1.00 96.56 90 ARG A CA 1
ATOM 693 C C . ARG A 1 90 ? 2.671 -3.737 -17.250 1.00 96.56 90 ARG A C 1
ATOM 695 O O . ARG A 1 90 ? 1.867 -2.839 -17.503 1.00 96.56 90 ARG A O 1
ATOM 702 N N . ILE A 1 91 ? 2.988 -4.083 -16.002 1.00 98.00 91 ILE A N 1
ATOM 703 C CA . ILE A 1 91 ? 2.364 -3.513 -14.808 1.00 98.00 91 ILE A CA 1
ATOM 704 C C . ILE A 1 91 ? 3.421 -2.778 -13.986 1.00 98.00 91 ILE A C 1
ATOM 706 O O . ILE A 1 91 ? 4.483 -3.307 -13.657 1.00 98.00 91 ILE A O 1
ATOM 710 N N . HIS A 1 92 ? 3.123 -1.523 -13.665 1.00 98.31 92 HIS A N 1
ATOM 711 C CA . HIS A 1 92 ? 3.924 -0.679 -12.781 1.00 98.31 92 HIS A CA 1
ATOM 712 C C . HIS A 1 92 ? 3.066 -0.277 -11.589 1.00 98.31 92 HIS A C 1
ATOM 714 O O . HIS A 1 92 ? 1.839 -0.190 -11.697 1.00 98.31 92 HIS A O 1
ATOM 720 N N . ALA A 1 93 ? 3.704 -0.013 -10.457 1.00 97.62 93 ALA A N 1
ATOM 721 C CA . ALA A 1 93 ? 3.015 0.427 -9.257 1.00 97.62 93 ALA A CA 1
ATOM 722 C C . ALA A 1 93 ? 3.831 1.505 -8.536 1.00 97.62 93 ALA A C 1
ATOM 724 O O . ALA A 1 93 ? 5.055 1.542 -8.623 1.00 97.62 93 ALA A O 1
ATOM 725 N N . LEU A 1 94 ? 3.154 2.397 -7.814 1.00 97.25 94 LEU A N 1
ATOM 726 C CA . LEU A 1 94 ? 3.793 3.422 -6.992 1.00 97.25 94 LEU A CA 1
ATOM 727 C C . LEU A 1 94 ? 2.936 3.768 -5.768 1.00 97.25 94 LEU A C 1
ATOM 729 O O . LEU A 1 94 ? 1.761 3.412 -5.693 1.00 97.25 94 LEU A O 1
ATOM 733 N N . GLY A 1 95 ? 3.512 4.524 -4.840 1.00 95.50 95 GLY A N 1
ATOM 734 C CA . GLY A 1 95 ? 2.868 4.978 -3.614 1.00 95.50 95 GLY A CA 1
ATOM 735 C C . GLY A 1 95 ? 2.794 3.899 -2.543 1.00 95.50 95 GLY A C 1
ATOM 736 O O . GLY A 1 95 ? 3.602 2.977 -2.509 1.00 95.50 95 GLY A O 1
ATOM 737 N N . ASP A 1 96 ? 1.818 4.020 -1.649 1.00 94.75 96 ASP A N 1
ATOM 738 C CA . ASP A 1 96 ? 1.741 3.215 -0.423 1.00 94.75 96 ASP A CA 1
ATOM 739 C C . ASP A 1 96 ? 1.566 1.708 -0.672 1.00 94.75 96 ASP A C 1
ATOM 741 O O . ASP A 1 96 ? 1.795 0.897 0.231 1.00 94.75 96 ASP A O 1
ATOM 745 N N . CYS A 1 97 ? 1.149 1.321 -1.883 1.00 95.44 97 CYS A N 1
ATOM 746 C CA . CYS A 1 97 ? 0.898 -0.070 -2.230 1.00 95.44 97 CYS A CA 1
ATOM 747 C C . CYS A 1 97 ? 2.161 -0.871 -2.568 1.00 95.44 97 CYS A C 1
ATOM 749 O O . CYS A 1 97 ? 2.083 -2.100 -2.580 1.00 95.44 97 CYS A O 1
ATOM 751 N N . ILE A 1 98 ? 3.297 -0.213 -2.820 1.00 96.81 98 ILE A N 1
ATOM 752 C CA . ILE A 1 98 ? 4.528 -0.880 -3.258 1.00 96.81 98 ILE A CA 1
ATOM 753 C C . ILE A 1 98 ? 5.522 -1.113 -2.131 1.00 96.81 98 ILE A C 1
ATOM 755 O O . ILE A 1 98 ? 5.541 -0.406 -1.120 1.00 96.81 98 ILE A O 1
ATOM 759 N N . THR A 1 99 ? 6.415 -2.064 -2.367 1.00 96.44 99 THR A N 1
ATOM 760 C CA . THR A 1 99 ? 7.644 -2.226 -1.598 1.00 96.44 99 THR A CA 1
ATOM 761 C C . THR A 1 99 ? 8.851 -2.401 -2.501 1.00 96.44 99 THR A C 1
ATOM 763 O O . THR A 1 99 ? 8.775 -2.969 -3.588 1.00 96.44 99 THR A O 1
ATOM 766 N N . ILE A 1 100 ? 9.998 -1.940 -2.006 1.00 95.50 100 ILE A N 1
ATOM 767 C CA . ILE A 1 100 ? 11.311 -2.208 -2.591 1.00 95.50 100 ILE A CA 1
ATOM 768 C C . ILE A 1 100 ? 12.095 -2.989 -1.547 1.00 95.50 100 ILE A C 1
ATOM 770 O O . ILE A 1 100 ? 12.271 -2.517 -0.424 1.00 95.50 100 ILE A O 1
ATOM 774 N N . ALA A 1 101 ? 12.497 -4.215 -1.885 1.00 93.06 101 ALA A N 1
ATOM 775 C CA . ALA A 1 101 ? 13.126 -5.150 -0.945 1.00 93.06 101 ALA A CA 1
ATOM 776 C C . ALA A 1 101 ? 12.338 -5.310 0.382 1.00 93.06 101 ALA A C 1
ATOM 778 O O . ALA A 1 101 ? 12.914 -5.368 1.467 1.00 93.06 101 ALA A O 1
ATOM 779 N N . GLY A 1 102 ? 11.001 -5.337 0.302 1.00 93.69 102 GLY A N 1
ATOM 780 C CA . GLY A 1 102 ? 10.107 -5.483 1.462 1.00 93.69 102 GLY A CA 1
ATOM 781 C C . GLY A 1 102 ? 9.891 -4.211 2.290 1.00 93.69 102 GLY A C 1
ATOM 782 O O . GLY A 1 102 ? 9.103 -4.221 3.238 1.00 93.69 102 GLY A O 1
ATOM 783 N N . GLN A 1 103 ? 10.551 -3.106 1.932 1.00 92.50 103 GLN A N 1
ATOM 784 C CA . GLN A 1 103 ? 10.412 -1.818 2.606 1.00 92.50 103 GLN A CA 1
ATOM 785 C C . GLN A 1 103 ? 9.354 -0.958 1.912 1.00 92.50 103 GLN A C 1
ATOM 787 O O . GLN A 1 103 ? 9.435 -0.706 0.708 1.00 92.50 103 GLN A O 1
ATOM 792 N N . ALA A 1 104 ? 8.365 -0.506 2.683 1.00 90.94 104 ALA A N 1
ATOM 793 C CA . ALA A 1 104 ? 7.305 0.384 2.220 1.00 90.94 104 ALA A CA 1
ATOM 794 C C . ALA A 1 104 ? 7.620 1.838 2.592 1.00 90.94 104 ALA A C 1
ATOM 796 O O . ALA A 1 104 ? 8.005 2.122 3.726 1.00 90.94 104 ALA A O 1
ATOM 797 N N . SER A 1 105 ? 7.354 2.766 1.674 1.00 89.31 105 SER A N 1
ATOM 798 C CA . SER A 1 105 ? 7.485 4.211 1.903 1.00 89.31 105 SER A CA 1
ATOM 799 C C . SER A 1 105 ? 6.108 4.870 1.847 1.00 89.31 105 SER A C 1
ATOM 801 O O . SER A 1 105 ? 5.753 5.473 0.837 1.00 89.31 105 SER A O 1
ATOM 803 N N . ARG A 1 106 ? 5.318 4.722 2.921 1.00 89.44 106 ARG A N 1
ATOM 804 C CA . ARG A 1 106 ? 3.907 5.157 2.982 1.00 89.44 106 ARG A CA 1
ATOM 805 C C . ARG A 1 106 ? 3.765 6.648 3.307 1.00 89.44 106 ARG A C 1
ATOM 807 O O . ARG A 1 106 ? 3.290 7.026 4.377 1.00 89.44 106 ARG A O 1
ATOM 814 N N . TYR A 1 107 ? 4.271 7.485 2.405 1.00 87.69 107 TYR A N 1
ATOM 815 C CA . TYR A 1 107 ? 4.293 8.942 2.521 1.00 87.69 107 TYR A CA 1
ATOM 816 C C . TYR A 1 107 ? 4.033 9.590 1.161 1.00 87.69 107 TYR A C 1
ATOM 818 O O . TYR A 1 107 ? 4.258 8.992 0.113 1.00 87.69 107 TYR A O 1
ATOM 826 N N . ILE A 1 108 ? 3.635 10.863 1.171 1.00 89.56 108 ILE A N 1
ATOM 827 C CA . ILE A 1 108 ? 3.342 11.604 -0.065 1.00 89.56 108 ILE A CA 1
ATOM 828 C C . ILE A 1 108 ? 4.621 11.961 -0.841 1.00 89.56 108 ILE A C 1
ATOM 830 O O . ILE A 1 108 ? 4.624 11.905 -2.067 1.00 89.56 108 ILE A O 1
ATOM 834 N N . GLU A 1 109 ? 5.708 12.330 -0.152 1.00 90.38 109 GLU A N 1
ATOM 835 C CA . GLU A 1 109 ? 6.937 12.824 -0.802 1.00 90.38 109 GLU A CA 1
ATOM 836 C C . GLU A 1 109 ? 7.522 11.847 -1.848 1.00 90.38 109 GLU A C 1
ATOM 838 O O . GLU A 1 109 ? 7.787 12.290 -2.971 1.00 90.38 109 GLU A O 1
ATOM 843 N N . PRO A 1 110 ? 7.660 10.533 -1.569 1.00 92.06 110 PRO A N 1
ATOM 844 C CA . PRO A 1 110 ? 8.220 9.574 -2.522 1.00 92.06 110 PRO A CA 1
ATOM 845 C C . PRO A 1 110 ? 7.459 9.450 -3.846 1.00 92.06 110 PRO A C 1
ATOM 847 O O . PRO A 1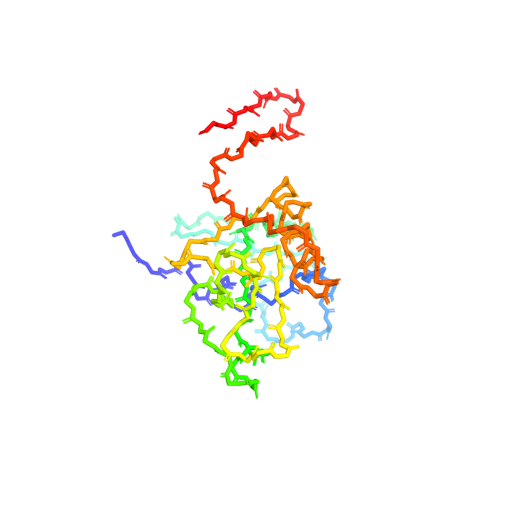 110 ? 8.076 9.158 -4.872 1.00 92.06 110 PRO A O 1
ATOM 850 N N . ILE A 1 111 ? 6.142 9.681 -3.839 1.00 95.06 111 ILE A N 1
ATOM 851 C CA . ILE A 1 111 ? 5.230 9.387 -4.958 1.00 95.06 111 ILE A CA 1
ATOM 852 C C . ILE A 1 111 ? 5.658 10.125 -6.228 1.00 95.06 111 ILE A C 1
ATOM 854 O O . ILE A 1 111 ? 5.697 9.542 -7.310 1.00 95.06 111 ILE A O 1
ATOM 858 N N . ALA A 1 112 ? 6.052 11.396 -6.105 1.00 94.69 112 ALA A N 1
ATOM 859 C CA . ALA A 1 112 ? 6.463 12.191 -7.259 1.00 94.69 112 ALA A CA 1
ATOM 860 C C . ALA A 1 112 ? 7.764 11.666 -7.892 1.00 94.69 112 ALA A C 1
ATOM 862 O O . ALA A 1 112 ? 7.928 11.714 -9.110 1.00 94.69 112 ALA A O 1
ATOM 863 N N . ARG A 1 113 ? 8.693 11.147 -7.079 1.00 94.62 113 ARG A N 1
ATOM 864 C CA . ARG A 1 113 ? 9.949 10.554 -7.562 1.00 94.62 113 ARG A CA 1
ATOM 865 C C . ARG A 1 113 ? 9.707 9.193 -8.213 1.00 94.62 113 ARG A C 1
ATOM 867 O O . ARG A 1 113 ? 10.260 8.936 -9.275 1.00 94.62 113 ARG A O 1
ATOM 874 N N . GLN A 1 114 ? 8.829 8.373 -7.637 1.00 97.00 114 GLN A N 1
ATOM 875 C CA . GLN A 1 114 ? 8.417 7.093 -8.222 1.00 97.00 114 GLN A CA 1
ATOM 876 C C . GLN A 1 114 ? 7.723 7.289 -9.579 1.00 97.00 114 GLN A C 1
ATOM 878 O O . GLN A 1 114 ? 8.057 6.613 -10.547 1.00 97.00 114 GLN A O 1
ATOM 883 N N . ALA A 1 115 ? 6.823 8.272 -9.690 1.00 97.44 115 ALA A N 1
ATOM 884 C CA . ALA A 1 115 ? 6.175 8.610 -10.956 1.00 97.44 115 ALA A CA 1
ATOM 885 C C . ALA A 1 115 ? 7.178 9.043 -12.040 1.00 97.44 115 ALA A C 1
ATOM 887 O O . ALA A 1 115 ? 7.012 8.675 -13.200 1.00 97.44 115 ALA A O 1
ATOM 888 N N . ARG A 1 116 ? 8.237 9.786 -11.679 1.00 96.88 116 ARG A N 1
ATOM 889 C CA . ARG A 1 116 ? 9.307 10.157 -12.625 1.00 96.88 116 ARG A CA 1
ATOM 890 C C . ARG A 1 116 ? 10.071 8.941 -13.140 1.00 96.88 116 ARG A C 1
ATOM 892 O O . ARG A 1 116 ? 10.338 8.886 -14.334 1.00 96.88 116 ARG A O 1
ATOM 899 N N . ALA A 1 117 ? 10.374 7.978 -12.273 1.00 97.31 117 ALA A N 1
ATOM 900 C CA . ALA A 1 117 ? 11.040 6.737 -12.663 1.00 97.31 117 ALA A CA 1
ATOM 901 C C . ALA A 1 117 ? 10.195 5.925 -13.661 1.00 97.31 117 ALA A C 1
ATOM 903 O O . ALA A 1 117 ? 10.690 5.522 -14.712 1.00 97.31 117 ALA A O 1
ATOM 904 N N . ILE A 1 118 ? 8.893 5.785 -13.383 1.00 98.25 118 ILE A N 1
ATOM 905 C CA . ILE A 1 118 ? 7.936 5.122 -14.284 1.00 98.25 118 ILE A CA 1
ATOM 906 C C . ILE A 1 118 ? 7.850 5.858 -15.623 1.00 98.25 118 ILE A C 1
ATOM 908 O O . ILE A 1 118 ? 7.934 5.237 -16.679 1.00 98.25 118 ILE A O 1
ATOM 912 N N . ALA A 1 119 ? 7.697 7.185 -15.595 1.00 98.19 119 ALA A N 1
ATOM 913 C CA . ALA A 1 119 ? 7.575 7.990 -16.806 1.00 98.19 119 ALA A CA 1
ATOM 914 C C . ALA A 1 119 ? 8.838 7.915 -17.676 1.00 98.19 119 ALA A C 1
ATOM 916 O O . ALA A 1 119 ? 8.726 7.763 -18.889 1.00 98.19 119 ALA A O 1
ATOM 917 N N . ALA A 1 120 ? 10.028 7.972 -17.069 1.00 97.56 120 ALA A N 1
ATOM 918 C CA . ALA A 1 120 ? 11.293 7.793 -17.774 1.00 97.56 120 ALA A CA 1
ATOM 919 C C . ALA A 1 120 ? 11.359 6.429 -18.475 1.00 97.56 120 ALA A C 1
ATOM 921 O O . ALA A 1 120 ? 11.702 6.363 -19.653 1.00 97.56 120 ALA A O 1
ATOM 922 N N . HIS A 1 121 ? 10.963 5.358 -17.780 1.00 97.12 121 HIS A N 1
ATOM 923 C CA . HIS A 1 121 ? 10.967 4.012 -18.343 1.00 97.12 121 HIS A CA 1
ATOM 924 C C . HIS A 1 121 ? 9.960 3.849 -19.492 1.00 97.12 121 HIS A C 1
ATOM 926 O O . HIS A 1 121 ? 10.337 3.431 -20.584 1.00 97.12 121 HIS A O 1
ATOM 932 N N . ILE A 1 122 ? 8.694 4.219 -19.274 1.00 97.56 122 ILE A N 1
ATOM 933 C CA . ILE A 1 122 ? 7.616 4.024 -20.256 1.00 97.56 122 ILE A CA 1
ATOM 934 C C . ILE A 1 122 ? 7.826 4.887 -21.505 1.00 97.56 122 ILE A C 1
ATOM 936 O O . ILE A 1 122 ? 7.566 4.434 -22.618 1.00 97.56 122 ILE A O 1
ATOM 940 N N . CYS A 1 123 ? 8.297 6.124 -21.340 1.00 97.69 123 CYS A N 1
ATOM 941 C CA . CYS A 1 123 ? 8.484 7.051 -22.456 1.00 97.69 123 CYS A CA 1
ATOM 942 C C . CYS A 1 123 ? 9.841 6.898 -23.163 1.00 97.69 123 CYS A C 1
ATOM 944 O O . CYS A 1 123 ? 10.105 7.650 -24.099 1.00 97.69 123 CYS A O 1
ATOM 946 N N . GLY A 1 124 ? 10.710 5.979 -22.719 1.00 95.44 124 GLY A N 1
ATOM 947 C CA . GLY A 1 124 ? 12.064 5.827 -23.263 1.00 95.44 124 GLY A CA 1
ATOM 948 C C . GLY A 1 124 ? 12.952 7.059 -23.047 1.00 95.44 124 GLY A C 1
ATOM 949 O O . GLY A 1 124 ? 13.776 7.380 -23.900 1.00 95.44 124 GLY A O 1
ATOM 950 N N . GLY A 1 125 ? 12.734 7.785 -21.948 1.00 94.69 125 GLY A N 1
ATOM 951 C CA . GLY A 1 125 ? 13.527 8.953 -21.572 1.00 94.6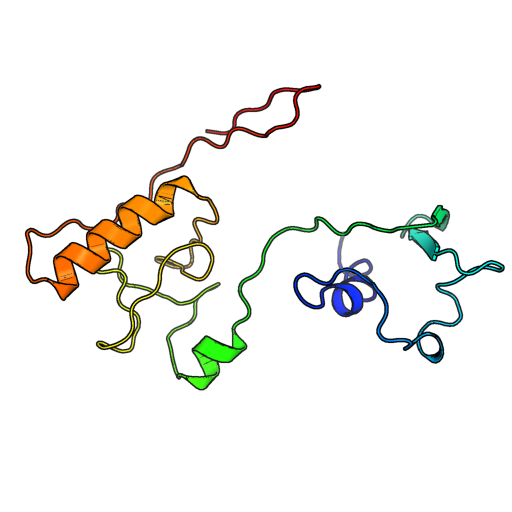9 125 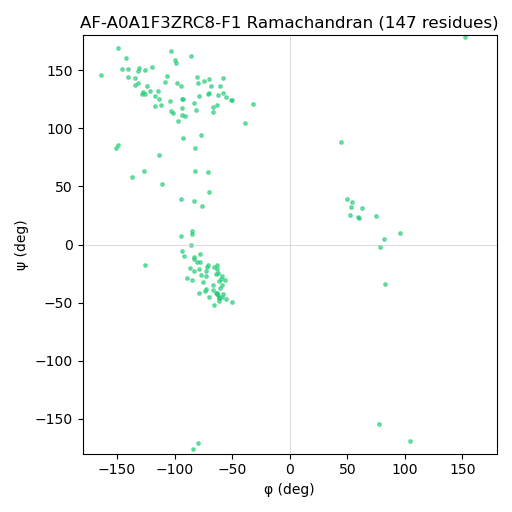GLY A CA 1
ATOM 952 C C . GLY A 1 125 ? 14.804 8.588 -20.814 1.00 94.69 125 GLY A C 1
ATOM 953 O O . GLY A 1 125 ? 15.108 7.418 -20.588 1.00 94.69 125 GLY A O 1
ATOM 954 N N . GLU A 1 126 ? 15.536 9.614 -20.375 1.00 96.38 126 GLU A N 1
ATOM 955 C CA . GLU A 1 126 ? 16.718 9.431 -19.527 1.00 96.38 126 GLU A CA 1
ATOM 956 C C . GLU A 1 126 ? 16.363 8.681 -18.230 1.00 96.38 126 GLU A C 1
ATOM 958 O O . GLU A 1 126 ? 15.409 9.082 -17.549 1.00 96.38 126 GLU A O 1
ATOM 963 N N . PRO A 1 127 ? 17.111 7.624 -17.850 1.00 94.62 127 PRO A N 1
ATOM 964 C CA . PRO A 1 127 ? 16.833 6.857 -16.642 1.00 94.62 127 PRO A CA 1
ATOM 965 C C . PRO A 1 127 ? 16.782 7.731 -15.382 1.00 94.62 127 PRO A C 1
ATOM 967 O O . PRO A 1 127 ? 17.727 8.452 -15.063 1.00 94.62 127 PRO A O 1
ATOM 970 N N . ALA A 1 128 ? 15.688 7.617 -14.628 1.00 96.06 128 ALA A N 1
ATOM 971 C CA . ALA A 1 128 ? 15.462 8.356 -13.386 1.00 96.06 128 ALA A CA 1
ATOM 972 C C . ALA A 1 128 ? 15.120 7.397 -12.228 1.00 96.06 128 ALA A C 1
ATOM 974 O O . ALA A 1 128 ? 14.001 7.451 -11.718 1.00 96.06 128 ALA A O 1
ATOM 975 N N . PRO A 1 129 ? 16.039 6.495 -11.829 1.00 95.19 129 PRO A N 1
ATOM 976 C CA . PRO A 1 129 ? 15.759 5.449 -10.848 1.00 95.19 129 PRO A CA 1
ATOM 977 C C . PRO A 1 129 ? 15.289 6.025 -9.507 1.00 95.19 129 PRO A C 1
ATOM 979 O O . PRO A 1 129 ? 15.767 7.068 -9.049 1.00 95.19 129 PRO A O 1
ATOM 982 N N . TYR A 1 130 ? 14.355 5.336 -8.850 1.00 94.38 130 TYR A N 1
ATOM 983 C CA . TYR A 1 130 ? 13.908 5.734 -7.523 1.00 94.38 130 TYR A CA 1
ATOM 984 C C . TYR A 1 130 ? 14.887 5.243 -6.458 1.00 94.38 130 TYR A C 1
ATOM 986 O O . TYR A 1 130 ? 15.027 4.051 -6.195 1.00 94.38 130 TYR A O 1
ATOM 994 N N . GLU A 1 131 ? 15.512 6.195 -5.775 1.00 91.62 131 GLU A N 1
ATOM 995 C CA . GLU A 1 131 ? 16.303 5.926 -4.580 1.00 91.62 131 GLU A CA 1
ATOM 996 C C . GLU A 1 131 ? 15.435 6.092 -3.329 1.00 91.62 131 GLU A C 1
ATOM 998 O O . GLU A 1 131 ? 14.954 7.193 -3.021 1.00 91.62 131 GLU A O 1
ATOM 1003 N N . ALA A 1 132 ? 15.254 5.009 -2.574 1.00 86.81 132 ALA A N 1
ATOM 1004 C CA . ALA A 1 132 ? 14.634 5.079 -1.259 1.00 86.81 132 ALA A CA 1
ATOM 1005 C C . ALA A 1 132 ? 15.512 5.930 -0.329 1.00 86.81 132 ALA A C 1
ATOM 1007 O O . ALA A 1 132 ? 16.682 5.627 -0.099 1.00 86.81 132 ALA A O 1
ATOM 1008 N N . LYS A 1 133 ? 14.945 7.020 0.187 1.00 86.50 133 LYS A N 1
ATOM 1009 C CA . LYS A 1 133 ? 15.595 7.930 1.136 1.00 86.50 133 LYS A CA 1
ATOM 1010 C C . LYS A 1 133 ? 14.610 8.240 2.257 1.00 86.50 133 LYS A C 1
ATOM 1012 O O . LYS A 1 133 ? 13.420 8.370 1.947 1.00 86.50 133 LYS A O 1
ATOM 1017 N N . PRO A 1 134 ? 15.073 8.370 3.514 1.00 81.38 134 PRO A N 1
ATOM 1018 C CA . PRO A 1 134 ? 14.240 8.869 4.598 1.00 81.38 134 PRO A CA 1
ATOM 1019 C C . PRO A 1 134 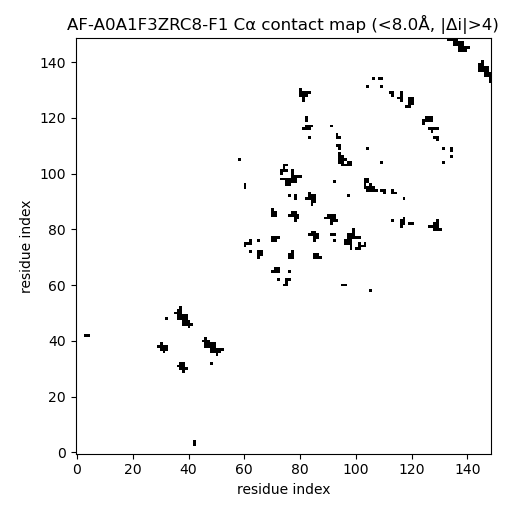? 13.585 10.187 4.185 1.00 81.38 134 PRO A C 1
ATOM 1021 O O . PRO A 1 134 ? 14.259 11.117 3.735 1.00 81.38 134 PRO A O 1
ATOM 1024 N N . ALA A 1 135 ? 12.259 10.233 4.269 1.00 83.75 135 ALA A N 1
ATOM 1025 C CA . ALA A 1 135 ? 11.498 11.437 3.993 1.00 83.75 135 ALA A CA 1
ATOM 1026 C C . ALA A 1 135 ? 11.250 12.164 5.313 1.00 83.75 135 ALA A C 1
ATOM 1028 O O . ALA A 1 135 ? 10.853 11.546 6.298 1.00 83.75 135 ALA A O 1
ATOM 1029 N N . VAL A 1 136 ? 11.422 13.484 5.318 1.00 88.62 136 VAL A N 1
ATOM 1030 C CA . VAL A 1 136 ? 11.050 14.297 6.476 1.00 88.62 136 VAL A CA 1
ATOM 1031 C C . VAL A 1 136 ? 9.531 14.264 6.630 1.00 88.62 136 VAL A C 1
ATOM 1033 O O . VAL A 1 136 ? 8.799 14.736 5.755 1.00 88.62 136 VAL A O 1
ATOM 1036 N N . VAL A 1 137 ? 9.045 13.742 7.756 1.00 89.12 137 VAL A N 1
ATOM 1037 C CA . VAL A 1 137 ? 7.609 13.678 8.052 1.00 89.12 137 VAL A CA 1
ATOM 1038 C C . VAL A 1 137 ? 7.251 14.798 9.014 1.00 89.12 137 VAL A C 1
ATOM 1040 O O . VAL A 1 137 ? 7.650 14.794 10.175 1.00 89.12 137 VAL A O 1
ATOM 1043 N N . ARG A 1 138 ? 6.462 15.763 8.536 1.00 90.81 138 ARG A N 1
ATOM 1044 C CA . ARG A 1 138 ? 5.896 16.831 9.369 1.00 90.81 138 ARG A CA 1
ATOM 1045 C C . ARG A 1 138 ? 4.505 16.428 9.837 1.00 90.81 138 ARG A C 1
ATOM 1047 O O . ARG A 1 138 ? 3.572 16.369 9.033 1.00 90.81 138 ARG A O 1
ATOM 1054 N N . VAL A 1 139 ? 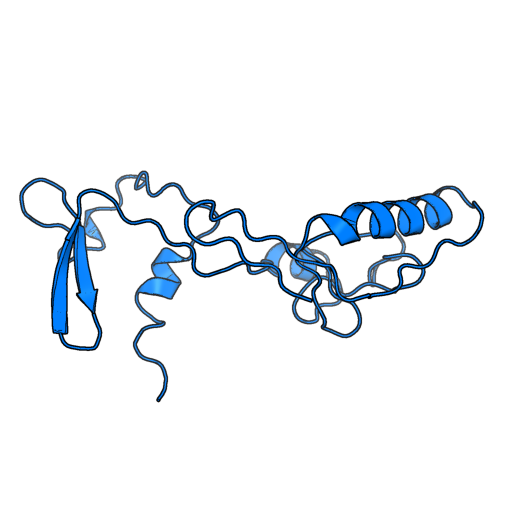4.361 16.179 11.134 1.00 91.31 139 VAL A N 1
ATOM 1055 C CA . VAL A 1 139 ? 3.074 15.832 11.742 1.00 91.31 139 VAL A CA 1
ATOM 1056 C C . VAL A 1 139 ? 2.256 17.109 11.925 1.00 91.31 139 VAL A C 1
ATOM 1058 O O . VAL A 1 139 ? 2.726 18.092 12.496 1.00 91.31 139 VAL A O 1
ATOM 1061 N N . LYS A 1 140 ? 1.014 17.109 11.431 1.00 89.88 140 LYS A N 1
ATOM 1062 C CA . LYS A 1 140 ? 0.129 18.288 11.404 1.00 89.88 140 LYS A CA 1
ATOM 1063 C C . LYS A 1 140 ? -0.624 18.511 12.725 1.00 89.88 140 LYS A C 1
ATOM 1065 O O . LYS A 1 140 ? -1.779 18.924 12.716 1.00 89.88 140 LYS A O 1
ATOM 1070 N N . THR A 1 141 ? 0.028 18.257 13.855 1.00 92.38 141 THR A N 1
ATOM 1071 C CA . THR A 1 141 ? -0.527 18.504 15.192 1.00 92.38 141 THR A CA 1
ATOM 1072 C C . THR A 1 141 ? -0.104 19.898 15.644 1.00 92.38 141 THR A C 1
ATOM 1074 O O . THR A 1 141 ? 0.972 20.079 16.201 1.00 92.38 141 THR A O 1
ATOM 1077 N N . THR A 1 142 ? -0.918 20.918 15.366 1.00 91.81 142 THR A N 1
ATOM 1078 C CA . THR A 1 142 ? -0.566 22.326 15.647 1.00 91.81 142 THR A CA 1
ATOM 1079 C C . THR A 1 142 ? -0.327 22.611 17.131 1.00 91.81 142 THR A C 1
ATOM 1081 O O . THR A 1 142 ? 0.512 23.445 17.456 1.00 91.81 142 THR A O 1
ATOM 1084 N N . SER A 1 143 ? -1.015 21.900 18.027 1.00 94.12 143 SER A N 1
ATOM 1085 C CA . SER A 1 143 ? -0.834 21.996 19.483 1.00 94.12 143 SER A CA 1
ATOM 1086 C C . SER A 1 143 ? 0.478 21.386 19.985 1.00 94.12 143 SER A C 1
ATOM 1088 O O . SER A 1 143 ? 0.920 21.711 21.085 1.00 94.12 143 SER A O 1
ATOM 1090 N N . HIS A 1 144 ? 1.107 20.513 19.196 1.00 91.62 144 HIS A N 1
ATOM 1091 C CA . HIS A 1 144 ? 2.396 19.907 19.507 1.00 91.62 144 HIS A CA 1
ATOM 1092 C C . HIS A 1 144 ? 3.140 19.573 18.204 1.00 91.62 144 HIS A C 1
ATOM 1094 O O . HIS A 1 144 ? 3.040 18.450 17.703 1.00 91.62 144 HIS A O 1
ATOM 1100 N N . PRO A 1 145 ? 3.832 20.555 17.598 1.00 91.62 145 PRO A N 1
ATOM 1101 C CA . PRO A 1 145 ? 4.501 20.352 16.321 1.00 91.62 145 PRO A CA 1
ATOM 1102 C C . PRO A 1 145 ? 5.597 19.289 16.429 1.00 91.62 145 PRO A C 1
ATOM 1104 O O . PRO A 1 145 ? 6.479 19.386 17.279 1.00 91.62 145 PRO A O 1
ATOM 1107 N N . MET A 1 146 ? 5.573 18.296 15.537 1.00 93.50 146 MET A N 1
ATOM 1108 C CA . MET A 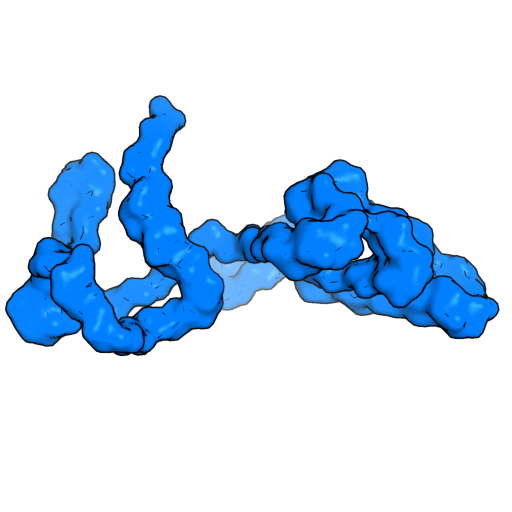1 146 ? 6.567 17.218 15.502 1.00 93.50 146 MET A CA 1
ATOM 1109 C C . MET A 1 146 ? 7.098 17.017 14.084 1.00 93.50 146 MET A C 1
ATOM 1111 O O . MET A 1 146 ? 6.342 17.056 13.108 1.00 93.50 146 MET A O 1
ATOM 1115 N N . THR A 1 147 ? 8.407 16.788 13.978 1.00 92.31 147 THR A N 1
ATOM 1116 C CA . THR A 1 147 ? 9.088 16.431 12.728 1.00 92.31 147 THR A CA 1
ATOM 1117 C C . THR A 1 147 ? 9.905 15.166 12.953 1.00 92.31 147 THR A C 1
ATOM 1119 O O . THR A 1 147 ? 10.626 15.076 13.943 1.00 92.31 147 THR A O 1
ATOM 1122 N N . LEU A 1 148 ? 9.769 14.199 12.050 1.00 87.31 148 LEU A N 1
ATOM 1123 C CA . LEU A 1 148 ? 10.523 12.947 12.048 1.00 87.31 148 LEU A CA 1
ATOM 1124 C C . LEU A 1 148 ? 11.534 12.984 10.895 1.00 87.31 148 LEU A C 1
ATOM 1126 O O . LEU A 1 148 ? 11.201 13.483 9.813 1.00 87.31 148 LEU A O 1
ATOM 1130 N N . HIS A 1 149 ? 12.744 12.485 11.149 1.00 82.81 149 HIS A N 1
ATOM 1131 C CA . HIS A 1 149 ? 13.881 12.470 10.224 1.00 82.81 149 HIS A CA 1
ATOM 1132 C C . HIS A 1 149 ? 14.303 11.040 9.898 1.00 82.81 149 HIS A C 1
ATOM 1134 O O . HIS A 1 149 ? 14.224 10.194 10.818 1.00 82.81 149 HIS A O 1
#